Protein AF-A0A7Y2VF88-F1 (afdb_monomer)

Solvent-accessible surface area (backbone atoms only — not comparable to full-atom values): 6539 Å² total; per-residue (Å²): 111,72,71,60,54,55,55,56,64,64,65,70,68,70,74,79,73,72,80,90,73,74,53,74,68,56,45,34,52,52,46,39,52,53,42,48,50,38,60,70,52,51,50,52,51,56,31,62,76,68,72,48,50,68,47,76,49,72,28,29,46,99,56,60,44,84,65,52,74,71,74,48,55,59,90,53,89,69,55,66,69,46,37,32,42,39,38,39,49,40,78,93,76,73,43,74,51,79,46,70,57,46,96,59,89,73,129

Mean predicted aligned error: 8.45 Å

Nearest PDB structures (foldseek):
  3a75-assembly1_B  TM=6.907E-01  e=8.736E-01  Bacillus subtilis
  2v36-assembly1_B  TM=5.778E-01  e=1.201E+00  Bacillus subtilis
  8hci-assembly2_A  TM=5.011E-01  e=5.890E+00  Pseudomonas syringae pv. maculicola str. ES4326
  6f6w-assembly1_C  TM=4.160E-01  e=5.890E+00  Mycolicibacterium smegmatis MC2 155
  1ov3-assembly1_B  TM=2.920E-01  e=5.187E+00  Homo sapiens

Secondary structure (DSSP, 8-state):
-HHHHHHHHHHTT-------PPPHHHHHHHHHHHHHHIIIIIHHHHHHHHT-SEEEEEEETTB--TTGGGSS-TT--S--SEEEEEEEEETTTTEEEEEEESSS---

Radius of gyration: 23.27 Å; Cα contacts (8 Å, |Δi|>4): 110; chains: 1; bounding box: 39×53×69 Å

pLDDT: mean 86.16, std 14.07, range [54.69, 98.19]

Foldseek 3Di:
DVVVVVVVVVVVPPPPPDPDDDDLVVVLVVLVVQLVCCQLPVVLVVCVVVVPFKDKAKAAFVGGDPCVVSNARSVDPTDDGIWIWMWGADPVVRDIDIDIDDPDDGD

Sequence (107 aa):
MKKLFFVFMIGSSFMLKSQHVLSEEERARVVDEILDERFTEVLPGIMDETQIDMWILISREYNEDPVLRSMLPATWLNARRRTILVFYRDAGKDTLERLAVARYNVG

Structure (mmCIF, N/CA/C/O backbone):
data_AF-A0A7Y2VF88-F1
#
_entry.id   AF-A0A7Y2VF88-F1
#
loop_
_atom_site.group_PDB
_atom_site.id
_atom_site.type_symbol
_atom_site.label_atom_id
_atom_site.label_alt_id
_atom_site.label_comp_id
_atom_site.label_asym_id
_atom_site.label_entity_id
_atom_site.label_seq_id
_atom_site.pdbx_PDB_ins_code
_atom_site.Cartn_x
_atom_site.Cartn_y
_atom_site.Cartn_z
_atom_site.occupancy
_atom_site.B_iso_or_equiv
_atom_site.auth_seq_id
_atom_site.auth_comp_id
_atom_site.auth_asym_id
_atom_site.auth_atom_id
_atom_site.pdbx_PDB_model_num
ATOM 1 N N . MET A 1 1 ? 20.722 35.251 -50.399 1.00 55.47 1 MET A N 1
ATOM 2 C CA . MET A 1 1 ? 20.430 33.815 -50.172 1.00 55.47 1 MET A CA 1
ATOM 3 C C . MET A 1 1 ? 21.449 33.117 -49.263 1.00 55.47 1 MET A C 1
ATOM 5 O O . MET A 1 1 ? 21.024 32.482 -48.313 1.00 55.47 1 MET A O 1
ATOM 9 N N . LYS A 1 2 ? 22.771 33.293 -49.444 1.00 54.69 2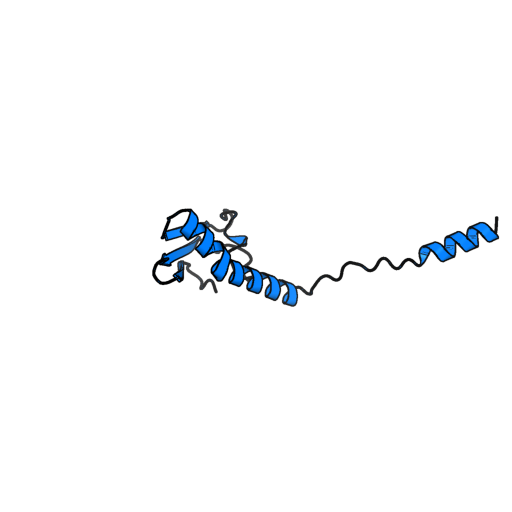 LYS A N 1
ATOM 10 C CA . LYS A 1 2 ? 23.804 32.654 -48.587 1.00 54.69 2 LYS A CA 1
ATOM 11 C C . LYS A 1 2 ? 23.765 33.057 -47.096 1.00 54.69 2 LYS A C 1
ATOM 13 O O . LYS A 1 2 ? 23.965 32.212 -46.236 1.00 54.69 2 LYS A O 1
ATOM 18 N N . LYS A 1 3 ? 23.443 34.322 -46.780 1.00 55.00 3 LYS A N 1
ATOM 19 C CA . LYS A 1 3 ? 23.305 34.801 -45.386 1.00 55.00 3 LYS A CA 1
ATOM 20 C C . LYS A 1 3 ? 22.087 34.215 -44.655 1.00 55.00 3 LYS A C 1
ATOM 22 O O . LYS A 1 3 ? 22.153 34.009 -43.454 1.00 55.00 3 LYS A O 1
ATOM 27 N N . LEU A 1 4 ? 21.010 33.902 -45.382 1.00 57.31 4 LEU A N 1
ATOM 28 C CA . LEU A 1 4 ? 19.797 33.298 -44.813 1.00 57.31 4 LEU A CA 1
ATOM 29 C C . LEU A 1 4 ? 20.024 31.816 -44.465 1.00 57.31 4 LEU A C 1
ATOM 31 O O . LEU A 1 4 ? 19.553 31.339 -43.441 1.00 57.31 4 LEU A O 1
ATOM 35 N N . PHE A 1 5 ? 20.832 31.123 -45.275 1.00 57.47 5 PHE A N 1
ATOM 36 C CA . PHE A 1 5 ? 21.262 29.746 -45.020 1.00 57.47 5 PHE A CA 1
ATOM 37 C C . PHE A 1 5 ? 22.131 29.632 -43.755 1.00 57.47 5 PHE A C 1
ATOM 39 O O . PHE A 1 5 ? 22.001 28.684 -42.989 1.00 57.47 5 PHE A O 1
ATOM 46 N N . PHE A 1 6 ? 22.973 30.639 -43.496 1.00 56.91 6 PHE A N 1
ATOM 47 C CA . PHE A 1 6 ? 23.834 30.680 -42.311 1.00 56.91 6 PHE A CA 1
ATOM 48 C C . PHE A 1 6 ? 23.044 30.903 -41.009 1.00 56.91 6 PHE A C 1
ATOM 50 O O . PHE A 1 6 ? 23.368 30.314 -39.985 1.00 56.91 6 PHE A O 1
ATOM 57 N N . VAL A 1 7 ? 21.966 31.696 -41.056 1.00 59.88 7 VAL A N 1
ATOM 58 C CA . VAL A 1 7 ? 21.054 31.893 -39.912 1.00 59.88 7 VAL A CA 1
ATOM 59 C C . VAL A 1 7 ? 20.259 30.617 -39.610 1.00 59.88 7 VAL A C 1
ATOM 61 O O . VAL A 1 7 ? 20.079 30.273 -38.445 1.00 59.88 7 VAL A O 1
ATOM 64 N N . PHE A 1 8 ? 19.856 29.867 -40.641 1.00 57.28 8 PHE A N 1
ATOM 65 C CA . PHE A 1 8 ? 19.166 28.585 -40.466 1.00 57.28 8 PHE A CA 1
ATOM 66 C C . PHE A 1 8 ? 20.065 27.517 -39.814 1.00 57.28 8 PHE A C 1
ATOM 68 O O . PHE A 1 8 ? 19.588 26.738 -38.995 1.00 57.28 8 PHE A O 1
ATOM 75 N N . MET A 1 9 ? 21.375 27.523 -40.097 1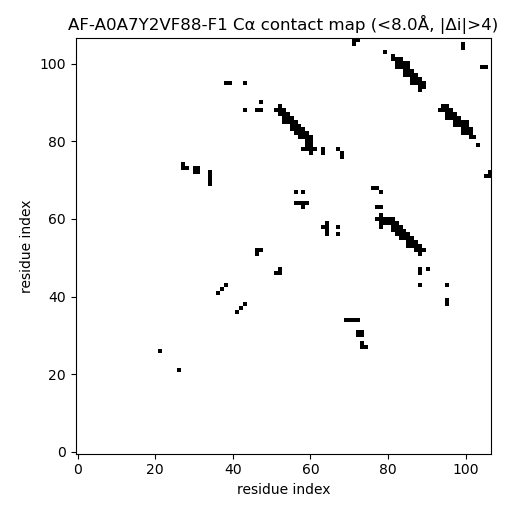.00 58.03 9 MET A N 1
ATOM 76 C CA . MET A 1 9 ? 22.321 26.556 -39.519 1.00 58.03 9 MET A CA 1
ATOM 77 C C . MET A 1 9 ? 22.682 26.815 -38.046 1.00 58.03 9 MET A C 1
ATOM 79 O O . MET A 1 9 ? 23.084 25.893 -37.341 1.00 58.03 9 MET A O 1
ATOM 83 N N . ILE A 1 10 ? 22.534 28.053 -37.565 1.00 58.97 10 ILE A N 1
ATOM 84 C CA . ILE A 1 10 ? 22.779 28.410 -36.155 1.00 58.97 10 ILE A CA 1
ATOM 85 C C . ILE A 1 10 ? 21.550 28.078 -35.284 1.00 58.97 10 ILE A C 1
ATOM 87 O O . ILE A 1 10 ? 21.694 27.774 -34.102 1.00 58.97 10 ILE A O 1
ATOM 91 N N . GLY A 1 11 ? 20.344 28.061 -35.868 1.00 58.41 11 GLY A N 1
ATOM 92 C CA . GLY A 1 11 ? 19.094 27.735 -35.166 1.00 58.41 11 GLY A CA 1
ATOM 93 C C . GLY A 1 11 ? 18.893 26.247 -34.843 1.00 58.41 11 GLY A C 1
ATOM 94 O O . GLY A 1 11 ? 18.118 25.921 -33.949 1.00 58.41 11 GLY A O 1
ATOM 95 N N . SER A 1 12 ? 19.606 25.340 -35.517 1.00 57.44 12 SER A N 1
ATOM 96 C CA . SER A 1 12 ? 19.500 23.884 -35.317 1.00 57.44 12 SER A CA 1
ATOM 97 C C . SER A 1 12 ? 20.271 23.338 -34.106 1.00 57.44 12 SER A C 1
A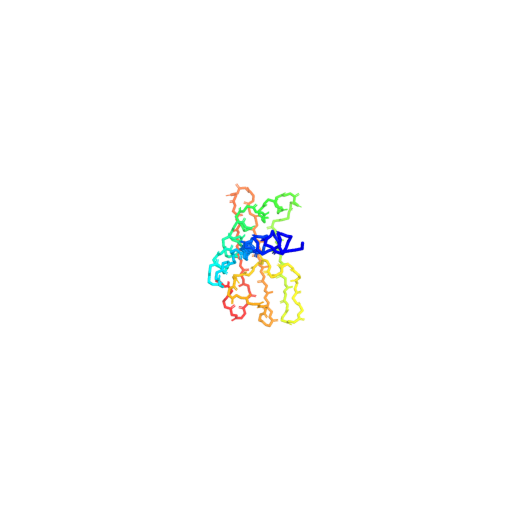TOM 99 O O . SER A 1 12 ? 20.154 22.156 -33.796 1.00 57.44 12 SER A O 1
ATOM 101 N N . SER A 1 13 ? 21.034 24.179 -33.400 1.00 57.91 13 SER A N 1
ATOM 102 C CA . SER A 1 13 ? 21.844 23.771 -32.239 1.00 57.91 13 SER A CA 1
ATOM 103 C C . SER A 1 13 ? 21.130 23.917 -30.893 1.00 57.91 13 SER A C 1
ATOM 105 O O . SER A 1 13 ? 21.770 23.783 -29.848 1.00 57.91 13 SER A O 1
ATOM 107 N N . PHE A 1 14 ? 19.814 24.158 -30.879 1.00 62.53 14 PHE A N 1
ATOM 108 C CA . PHE A 1 14 ? 19.025 23.895 -29.678 1.00 62.53 14 PHE A CA 1
ATOM 109 C C . PHE A 1 14 ? 19.062 22.389 -29.423 1.00 62.53 14 PHE A C 1
ATOM 111 O O . PHE A 1 14 ? 18.274 21.625 -29.975 1.00 62.53 14 PHE A O 1
ATOM 118 N N . MET A 1 15 ? 20.026 21.957 -28.608 1.00 63.59 15 MET A N 1
ATOM 119 C CA . MET A 1 15 ? 20.046 20.614 -28.057 1.00 63.59 15 MET A CA 1
ATOM 120 C C . MET A 1 15 ? 18.736 20.411 -27.307 1.00 63.59 15 MET A C 1
ATOM 122 O O . MET A 1 15 ? 18.555 20.918 -26.200 1.00 63.59 15 MET A O 1
ATOM 126 N N . LEU A 1 16 ? 17.817 19.680 -27.932 1.00 66.25 16 LEU A N 1
ATOM 127 C CA . LEU A 1 16 ? 16.690 19.067 -27.256 1.00 66.25 16 LEU A CA 1
ATOM 128 C C . LEU A 1 16 ? 17.295 18.120 -26.221 1.00 66.25 16 LEU A C 1
ATOM 130 O O . LEU A 1 16 ? 17.670 16.992 -26.534 1.00 66.25 16 LEU A O 1
ATOM 134 N N . LYS A 1 17 ? 17.477 18.604 -24.991 1.00 67.75 17 LYS A N 1
ATOM 135 C CA . LYS A 1 17 ? 17.787 17.728 -23.869 1.00 67.75 17 LYS A CA 1
ATOM 136 C C . LYS A 1 17 ? 16.561 16.845 -23.690 1.00 67.75 17 LYS A C 1
ATOM 138 O O . LYS A 1 17 ? 15.491 17.351 -23.358 1.00 67.75 17 LYS A O 1
ATOM 143 N N . SER A 1 18 ? 16.702 15.550 -23.961 1.00 73.19 18 SER A N 1
ATOM 144 C CA . SER A 1 18 ? 15.681 14.587 -23.562 1.00 73.19 18 SER A CA 1
ATOM 145 C C . SER A 1 18 ? 15.446 14.740 -22.063 1.00 73.19 18 SER A C 1
ATOM 147 O O . SER A 1 18 ? 16.385 15.028 -21.312 1.00 73.19 18 SER A O 1
ATOM 149 N N . GLN A 1 19 ? 14.204 14.560 -21.625 1.00 78.75 19 GLN A N 1
ATOM 150 C CA . GLN A 1 19 ? 13.904 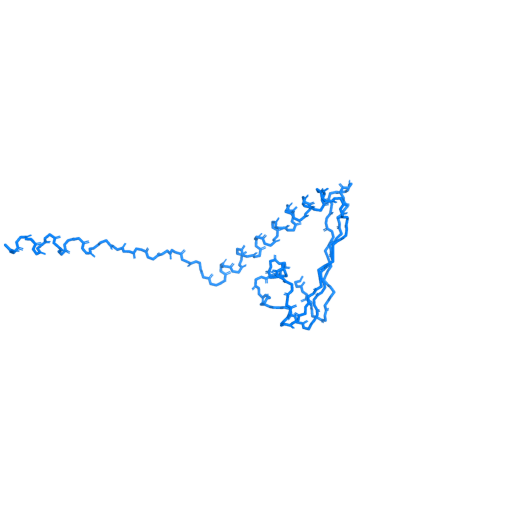14.568 -20.203 1.00 78.75 19 GLN A CA 1
ATOM 151 C C . GLN A 1 19 ? 14.797 13.539 -19.504 1.00 78.75 19 GLN A C 1
ATOM 153 O O . GLN A 1 19 ? 14.985 12.431 -20.009 1.00 78.75 19 GLN A O 1
ATOM 158 N N . HIS A 1 20 ? 15.408 13.934 -18.390 1.00 84.56 20 HIS A N 1
ATOM 159 C CA . HIS A 1 20 ? 16.184 13.007 -17.582 1.00 84.56 20 HIS A CA 1
ATOM 160 C C . HIS A 1 20 ? 15.205 12.003 -16.970 1.00 84.56 20 HIS A C 1
ATOM 162 O O . HIS A 1 20 ? 14.407 12.359 -16.105 1.00 84.56 20 HIS A O 1
ATOM 168 N N . VAL A 1 21 ? 15.209 10.780 -17.498 1.00 89.31 21 VAL A N 1
ATOM 169 C CA . VAL A 1 21 ? 14.425 9.662 -16.977 1.00 89.31 21 VAL A CA 1
ATOM 170 C C . VAL A 1 21 ? 15.343 8.860 -16.068 1.00 89.31 21 VAL A C 1
ATOM 172 O O . VAL A 1 21 ? 16.460 8.525 -16.461 1.00 89.31 21 VAL A O 1
ATOM 175 N N . LEU A 1 22 ? 14.866 8.594 -14.856 1.00 93.88 22 LEU A N 1
ATOM 176 C CA . LEU A 1 22 ? 15.546 7.747 -13.881 1.00 93.88 22 LEU A CA 1
ATOM 177 C C . LEU A 1 22 ? 15.783 6.341 -14.451 1.00 93.88 22 LEU A C 1
ATOM 179 O O . LEU A 1 22 ? 14.979 5.848 -15.247 1.00 93.88 22 LEU A O 1
ATOM 183 N N . SER A 1 23 ? 16.855 5.680 -14.015 1.00 95.12 23 SER A N 1
ATOM 184 C CA . SER A 1 23 ? 17.064 4.256 -14.303 1.00 95.12 23 SER A CA 1
ATOM 185 C C . SER A 1 23 ? 15.938 3.399 -13.709 1.00 95.12 23 SER A C 1
ATOM 187 O O . SER A 1 23 ? 15.266 3.817 -12.768 1.00 95.12 23 SER A O 1
ATOM 189 N N . GLU A 1 24 ? 15.719 2.183 -14.217 1.00 94.06 24 GLU A N 1
ATOM 190 C CA . GLU A 1 24 ? 14.655 1.307 -13.692 1.00 94.06 24 GLU A CA 1
ATOM 191 C C . GLU A 1 24 ? 14.816 1.009 -12.191 1.00 94.06 24 GLU A C 1
ATOM 193 O O . GLU A 1 24 ? 13.822 0.938 -11.473 1.00 94.06 24 GLU A O 1
ATOM 198 N N . GLU A 1 25 ? 16.055 0.913 -11.699 1.00 94.25 25 GLU A N 1
ATOM 199 C CA . GLU A 1 25 ? 16.351 0.734 -10.271 1.00 94.25 25 GLU A CA 1
ATOM 200 C C . GLU A 1 25 ? 15.945 1.963 -9.446 1.00 94.25 25 GLU A C 1
ATOM 202 O O . GLU A 1 25 ? 15.274 1.844 -8.421 1.00 94.25 25 GLU A O 1
ATOM 207 N N . GLU A 1 26 ? 16.285 3.167 -9.914 1.00 95.94 26 GLU A N 1
ATOM 208 C CA . GLU A 1 26 ? 15.887 4.412 -9.250 1.00 95.94 26 GLU A CA 1
ATOM 209 C C . GLU A 1 26 ? 14.373 4.629 -9.308 1.00 95.94 26 GLU A C 1
ATOM 211 O O . GLU A 1 26 ? 13.784 5.109 -8.342 1.00 95.94 26 GLU A O 1
ATOM 216 N N . ARG A 1 27 ? 13.725 4.248 -10.413 1.00 94.44 27 ARG A N 1
ATOM 217 C CA . ARG A 1 27 ? 12.263 4.293 -10.541 1.00 94.44 27 ARG A CA 1
ATOM 218 C C . ARG A 1 27 ? 11.595 3.346 -9.553 1.00 94.44 27 ARG A C 1
ATOM 220 O O . ARG A 1 27 ? 10.603 3.736 -8.948 1.00 94.44 27 ARG A O 1
ATOM 227 N N . ALA A 1 28 ? 12.134 2.140 -9.373 1.00 94.69 28 ALA A N 1
ATOM 228 C CA . ALA A 1 28 ? 11.617 1.186 -8.400 1.00 94.69 28 ALA A CA 1
ATOM 229 C C . ALA A 1 28 ? 11.685 1.747 -6.973 1.00 94.69 28 ALA A C 1
ATOM 231 O O . ALA A 1 28 ? 10.686 1.717 -6.262 1.00 94.69 28 ALA A O 1
ATOM 232 N N . ARG A 1 29 ? 12.815 2.370 -6.608 1.00 96.19 29 ARG A N 1
ATOM 233 C CA . ARG A 1 29 ? 12.966 3.062 -5.320 1.00 96.19 29 ARG A CA 1
ATOM 234 C C . ARG A 1 29 ? 11.904 4.145 -5.115 1.00 96.19 29 ARG A C 1
ATOM 236 O O . ARG A 1 29 ? 11.271 4.173 -4.070 1.00 96.19 29 ARG A O 1
ATOM 243 N N . VAL A 1 30 ? 11.676 5.001 -6.114 1.00 96.00 30 VAL A N 1
ATOM 244 C CA . VAL A 1 30 ? 10.654 6.064 -6.034 1.00 96.00 30 VAL A CA 1
ATOM 245 C C . VAL A 1 30 ? 9.244 5.483 -5.884 1.00 96.00 30 VAL A C 1
ATOM 247 O O . VAL A 1 30 ? 8.429 6.027 -5.147 1.00 96.00 30 VAL A O 1
ATOM 250 N N . VAL A 1 31 ? 8.932 4.378 -6.568 1.00 95.00 31 VAL A N 1
ATOM 251 C CA . VAL A 1 31 ? 7.632 3.703 -6.425 1.00 95.00 31 VAL A CA 1
ATOM 252 C C . VAL A 1 31 ? 7.441 3.160 -5.008 1.00 95.00 31 VAL A C 1
ATOM 254 O O . VAL A 1 31 ? 6.359 3.331 -4.452 1.00 95.00 31 VAL A O 1
ATOM 257 N N . ASP A 1 32 ? 8.472 2.554 -4.419 1.00 95.44 32 ASP A N 1
ATOM 258 C CA . ASP A 1 32 ? 8.412 2.040 -3.048 1.00 95.44 32 ASP A CA 1
ATOM 259 C C . ASP A 1 32 ? 8.312 3.177 -2.009 1.00 95.44 32 ASP A C 1
ATOM 261 O O . ASP A 1 32 ? 7.555 3.050 -1.050 1.00 95.44 32 ASP A O 1
ATOM 265 N N . GLU A 1 33 ? 8.986 4.314 -2.227 1.00 96.75 33 GLU A N 1
ATOM 266 C CA . GLU A 1 33 ? 8.836 5.531 -1.403 1.00 96.75 33 GLU A CA 1
ATOM 267 C C . GLU A 1 33 ? 7.385 6.059 -1.448 1.00 96.75 33 GLU A C 1
ATOM 269 O O . GLU A 1 33 ? 6.773 6.299 -0.410 1.00 96.75 33 GLU A O 1
ATOM 274 N N . ILE A 1 34 ? 6.781 6.145 -2.641 1.00 96.69 34 ILE A N 1
ATOM 275 C CA . ILE A 1 34 ? 5.371 6.551 -2.807 1.00 96.69 34 ILE A CA 1
ATOM 276 C C . ILE A 1 34 ? 4.411 5.544 -2.157 1.00 96.69 34 ILE A C 1
ATOM 278 O O . ILE A 1 34 ? 3.353 5.921 -1.645 1.00 96.69 34 ILE A O 1
ATOM 282 N N . LEU A 1 35 ? 4.726 4.250 -2.228 1.00 95.81 35 LEU A N 1
ATOM 283 C CA . LEU A 1 35 ? 3.928 3.206 -1.594 1.00 95.81 35 LEU A CA 1
ATOM 284 C C . LEU A 1 35 ? 3.943 3.353 -0.068 1.00 95.81 35 LEU A C 1
ATOM 286 O O . LEU A 1 35 ? 2.898 3.184 0.560 1.00 95.81 35 LEU A O 1
ATOM 290 N N . ASP A 1 36 ? 5.097 3.684 0.514 1.00 96.00 36 ASP A N 1
ATOM 291 C CA . ASP A 1 36 ? 5.220 3.937 1.948 1.00 96.00 36 ASP A CA 1
ATOM 292 C C . ASP A 1 36 ? 4.371 5.141 2.371 1.00 96.00 36 ASP A C 1
ATOM 294 O O . ASP A 1 36 ? 3.474 4.975 3.196 1.00 96.00 36 ASP A O 1
ATOM 298 N N . GLU A 1 37 ? 4.528 6.292 1.702 1.00 96.94 37 GLU A N 1
ATOM 299 C CA . GLU A 1 37 ? 3.706 7.495 1.933 1.00 96.94 37 GLU A CA 1
ATOM 300 C C . GLU A 1 37 ? 2.201 7.209 1.816 1.00 96.94 37 GLU A C 1
ATOM 302 O O . GLU A 1 37 ? 1.373 7.723 2.572 1.00 96.94 37 GLU A O 1
ATOM 307 N N . ARG A 1 38 ? 1.809 6.350 0.869 1.00 95.94 38 ARG A N 1
ATOM 308 C CA . ARG A 1 38 ? 0.408 5.951 0.710 1.00 95.94 38 ARG A CA 1
ATOM 309 C C . ARG A 1 38 ? -0.112 5.207 1.936 1.00 95.94 38 ARG A C 1
ATOM 311 O O . ARG A 1 38 ? -1.272 5.396 2.293 1.00 95.94 38 ARG A O 1
ATOM 318 N N . PHE A 1 39 ? 0.696 4.348 2.546 1.00 95.81 39 PHE A N 1
ATOM 319 C CA . PHE A 1 39 ? 0.293 3.577 3.719 1.00 95.81 39 PHE A CA 1
ATOM 320 C C . PHE A 1 39 ? 0.425 4.348 5.031 1.00 95.81 39 PHE A C 1
ATOM 322 O O . PHE A 1 39 ? -0.299 4.023 5.968 1.00 95.81 39 PHE A O 1
ATOM 329 N N . THR A 1 40 ? 1.310 5.338 5.111 1.00 96.31 40 THR A N 1
ATOM 330 C CA . THR A 1 40 ? 1.513 6.138 6.325 1.00 96.31 40 THR A CA 1
ATOM 331 C C . THR A 1 40 ? 0.602 7.359 6.389 1.00 96.31 40 THR A C 1
ATOM 333 O O . THR A 1 40 ? 0.105 7.668 7.464 1.00 96.31 40 THR A O 1
ATOM 336 N N . GLU A 1 41 ? 0.304 7.995 5.254 1.00 95.88 41 GLU A N 1
ATOM 337 C CA . GLU A 1 41 ? -0.453 9.253 5.221 1.00 95.88 41 GLU A CA 1
ATOM 338 C C . GLU A 1 41 ? -1.830 9.084 4.563 1.00 95.88 41 GLU A C 1
ATOM 340 O O . GLU A 1 41 ? -2.870 9.384 5.150 1.00 95.88 41 GLU A O 1
ATOM 345 N N . VAL A 1 42 ? -1.861 8.576 3.325 1.00 96.94 42 VAL A N 1
ATOM 346 C CA . VAL A 1 42 ? -3.072 8.639 2.486 1.00 96.94 42 VAL A CA 1
ATOM 347 C C . VAL A 1 42 ? -4.145 7.655 2.943 1.00 96.94 42 VAL A C 1
ATOM 349 O O . VAL A 1 42 ? -5.303 8.033 3.112 1.00 96.94 42 VAL A O 1
ATOM 352 N N . LEU A 1 43 ? -3.785 6.379 3.101 1.00 96.94 43 LEU A N 1
ATOM 353 C CA . LEU A 1 43 ? -4.729 5.319 3.444 1.00 96.94 43 LEU A CA 1
ATOM 354 C C . LEU A 1 43 ? -5.344 5.517 4.843 1.00 96.94 43 LEU A C 1
ATOM 356 O O . LEU A 1 43 ? -6.566 5.418 4.945 1.00 96.94 43 LEU A O 1
ATOM 360 N N . PRO A 1 44 ? -4.577 5.848 5.901 1.00 97.75 44 PRO A N 1
ATOM 361 C CA . PRO A 1 44 ? -5.164 6.179 7.198 1.00 97.75 44 PRO A CA 1
ATOM 362 C C . PRO A 1 44 ? -6.155 7.343 7.119 1.00 97.75 44 PRO A C 1
ATOM 364 O O . PRO A 1 44 ? -7.268 7.215 7.623 1.00 97.75 44 PRO A O 1
ATOM 367 N N . GLY A 1 45 ? -5.805 8.423 6.407 1.00 97.69 45 GLY A N 1
ATOM 368 C CA . GLY A 1 45 ? -6.678 9.589 6.254 1.00 97.69 45 GLY A CA 1
ATOM 369 C C . GLY A 1 45 ? -8.028 9.249 5.618 1.00 97.69 45 GLY A C 1
ATOM 370 O O . GLY A 1 45 ? -9.074 9.602 6.159 1.00 97.69 45 GLY A O 1
ATOM 371 N N . ILE A 1 46 ? -8.037 8.488 4.517 1.00 97.38 46 ILE A N 1
ATOM 372 C CA . ILE A 1 46 ? -9.303 8.084 3.875 1.00 97.38 46 ILE A CA 1
ATOM 373 C C . ILE A 1 46 ? -10.099 7.074 4.719 1.00 97.38 46 ILE A C 1
ATOM 375 O O . ILE A 1 46 ? -11.331 7.063 4.668 1.00 97.38 46 ILE A O 1
ATOM 379 N N . MET A 1 47 ? -9.434 6.217 5.499 1.00 98.00 47 MET A N 1
ATOM 380 C CA . MET A 1 47 ? -10.118 5.295 6.415 1.00 98.00 47 MET A CA 1
ATOM 381 C C . MET A 1 47 ? -10.802 6.063 7.554 1.00 98.00 47 MET A C 1
ATOM 383 O O . MET A 1 47 ? -11.960 5.778 7.863 1.00 98.00 47 MET A O 1
ATOM 387 N N . ASP A 1 48 ? -10.137 7.087 8.096 1.00 97.69 48 ASP A N 1
ATOM 388 C CA . ASP A 1 48 ? -10.690 7.965 9.131 1.00 97.69 48 ASP A CA 1
ATOM 389 C C . ASP A 1 48 ? -11.884 8.781 8.600 1.00 97.69 48 ASP A C 1
ATOM 391 O O . ASP A 1 48 ? -12.927 8.850 9.252 1.00 97.69 48 ASP A O 1
ATOM 395 N N . GLU A 1 49 ? 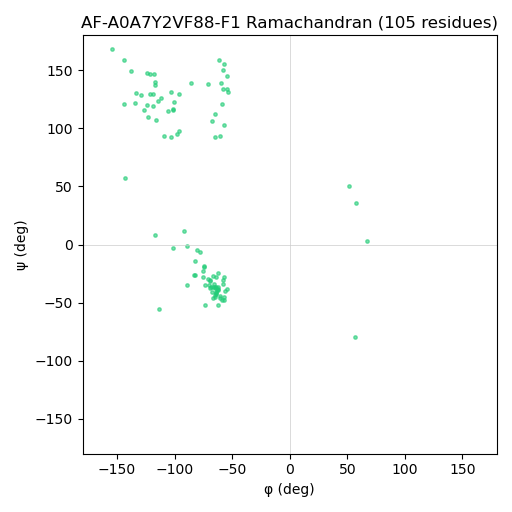-11.782 9.340 7.387 1.00 98.19 49 GLU A N 1
ATOM 396 C CA . GLU A 1 49 ? -12.876 10.080 6.734 1.00 98.19 49 GLU A CA 1
ATOM 397 C C . GLU A 1 49 ? -14.112 9.210 6.473 1.00 98.19 49 GLU A C 1
ATOM 399 O O . GLU A 1 49 ? -15.248 9.665 6.621 1.00 98.19 49 GLU A O 1
ATOM 404 N N . THR A 1 50 ? -13.902 7.954 6.071 1.00 97.88 50 THR A N 1
ATOM 405 C CA . THR A 1 50 ? -14.996 7.019 5.762 1.00 97.88 50 THR A CA 1
ATOM 406 C C . THR A 1 50 ? -15.580 6.341 6.997 1.00 97.88 50 THR A C 1
ATOM 408 O O . THR A 1 50 ? -16.663 5.765 6.902 1.00 97.88 5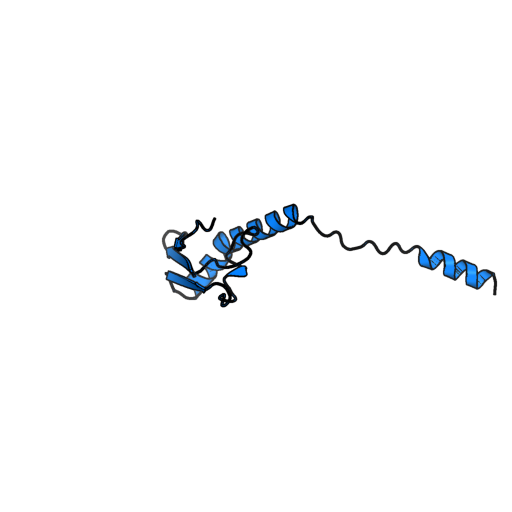0 THR A O 1
ATOM 411 N N . GLN A 1 51 ? -14.900 6.423 8.146 1.00 97.44 51 GLN A N 1
ATOM 412 C CA . GLN A 1 51 ? -15.261 5.732 9.388 1.00 97.44 51 GLN A CA 1
ATOM 413 C C . GLN A 1 51 ? -15.350 4.205 9.211 1.00 97.44 51 GLN A C 1
ATOM 415 O O . GLN A 1 51 ? -16.219 3.546 9.786 1.00 97.44 51 GLN A O 1
ATOM 420 N N . ILE A 1 52 ? -14.475 3.642 8.370 1.00 97.94 52 ILE A N 1
ATOM 421 C CA . ILE A 1 52 ? -14.396 2.201 8.114 1.00 97.94 52 ILE A CA 1
ATOM 422 C C . ILE A 1 52 ? -13.041 1.692 8.597 1.00 97.94 52 ILE A C 1
ATOM 424 O O . ILE A 1 52 ? -12.020 1.870 7.933 1.00 97.94 52 ILE A O 1
ATOM 428 N N . ASP A 1 53 ? -13.067 0.969 9.713 1.00 97.38 53 ASP A N 1
ATOM 429 C CA . ASP A 1 53 ? -11.854 0.512 10.397 1.00 97.38 53 ASP A CA 1
ATOM 430 C C . ASP A 1 53 ? -11.153 -0.654 9.682 1.00 97.38 53 ASP A C 1
ATOM 432 O O . ASP A 1 53 ? -9.985 -0.926 9.941 1.00 97.38 53 ASP A O 1
ATOM 436 N N . MET A 1 54 ? -11.837 -1.375 8.782 1.00 98.00 54 MET A N 1
ATOM 437 C CA . MET A 1 54 ? -11.276 -2.549 8.104 1.00 98.00 54 MET A CA 1
ATOM 438 C C . MET A 1 54 ? -11.546 -2.552 6.605 1.00 98.00 54 MET A C 1
ATOM 440 O O . MET A 1 54 ? -12.696 -2.569 6.166 1.00 98.00 54 MET A O 1
ATOM 444 N N . TRP A 1 55 ? -10.475 -2.591 5.815 1.00 97.38 55 TRP A N 1
ATOM 445 C CA . TRP A 1 55 ? -10.536 -2.667 4.358 1.00 97.38 55 TRP A CA 1
ATOM 446 C C . TRP A 1 55 ? -9.914 -3.972 3.877 1.00 97.38 55 TRP A C 1
ATOM 448 O O . TRP A 1 55 ? -8.857 -4.393 4.347 1.00 97.38 55 TRP A O 1
ATOM 458 N N . ILE A 1 56 ? -10.574 -4.614 2.916 1.00 96.31 56 ILE A N 1
ATOM 459 C CA . ILE A 1 56 ? -10.113 -5.869 2.325 1.00 96.31 56 ILE A CA 1
ATOM 460 C C . ILE A 1 56 ? -10.069 -5.693 0.812 1.00 96.31 56 ILE A C 1
ATOM 462 O O . ILE A 1 56 ? -11.102 -5.526 0.167 1.00 96.31 56 ILE A O 1
ATOM 466 N N . LEU A 1 57 ? -8.870 -5.780 0.243 1.00 94.44 57 LEU A N 1
ATOM 467 C CA . LEU A 1 57 ? -8.653 -5.781 -1.196 1.00 94.44 57 LEU A CA 1
ATOM 468 C C . LEU A 1 57 ? -8.414 -7.214 -1.661 1.00 94.44 57 LEU A C 1
ATOM 470 O O . LEU A 1 57 ? -7.424 -7.832 -1.277 1.00 94.44 57 LEU A O 1
ATOM 474 N N . ILE A 1 58 ? -9.297 -7.741 -2.507 1.00 93.25 58 ILE A N 1
ATOM 475 C CA . ILE A 1 58 ? -9.185 -9.098 -3.050 1.00 93.25 58 ILE A CA 1
ATOM 476 C C . ILE A 1 58 ? -8.966 -9.004 -4.547 1.00 93.25 58 ILE A C 1
ATOM 478 O O . ILE A 1 58 ? -9.789 -8.459 -5.274 1.00 93.25 58 ILE A O 1
ATOM 482 N N . SER A 1 59 ? -7.882 -9.602 -5.018 1.00 92.25 59 SER A N 1
ATOM 483 C CA . SER A 1 59 ? -7.491 -9.529 -6.416 1.00 92.25 59 SER A CA 1
ATOM 484 C C . SER A 1 59 ? -7.014 -10.887 -6.925 1.00 92.25 59 SER A C 1
ATOM 486 O O . SER A 1 59 ? -6.509 -11.723 -6.164 1.00 92.25 59 SER A O 1
ATOM 488 N N . ARG A 1 60 ? -7.220 -11.142 -8.218 1.00 89.94 60 ARG A N 1
ATOM 489 C CA . ARG A 1 60 ? -6.855 -12.393 -8.889 1.00 89.94 60 ARG A CA 1
ATOM 490 C C . ARG A 1 60 ? -5.897 -12.090 -10.030 1.00 89.94 60 ARG A C 1
ATOM 492 O O . ARG A 1 60 ? -6.018 -11.067 -10.687 1.00 89.94 60 ARG A O 1
ATOM 499 N N . GLU A 1 61 ? -4.987 -13.016 -10.281 1.00 88.12 61 GLU A N 1
ATOM 500 C CA . GLU A 1 61 ? -4.139 -12.983 -11.474 1.00 88.12 61 GLU A CA 1
ATOM 501 C C . GLU A 1 61 ? -4.997 -12.877 -12.748 1.00 88.12 61 GLU A C 1
ATOM 503 O O . GLU A 1 61 ? -5.975 -13.619 -12.896 1.00 88.12 61 GLU A O 1
ATOM 508 N N . TYR A 1 62 ? -4.644 -11.937 -13.631 1.00 87.75 62 TYR A N 1
ATOM 509 C CA . TYR A 1 62 ? -5.348 -11.577 -14.875 1.00 87.75 62 TYR A CA 1
ATOM 510 C C . TYR A 1 62 ? -6.725 -10.927 -14.709 1.00 87.75 62 TYR A C 1
ATOM 512 O O . TYR A 1 62 ? -7.415 -10.671 -15.695 1.00 87.75 62 TYR A O 1
ATOM 520 N N . ASN A 1 63 ? -7.148 -10.684 -13.476 1.00 88.56 63 ASN A N 1
ATOM 521 C CA . ASN A 1 63 ? -8.355 -9.937 -13.163 1.00 88.56 63 ASN A CA 1
ATOM 522 C C . ASN A 1 63 ? -8.079 -9.113 -11.912 1.00 88.56 63 ASN A C 1
AT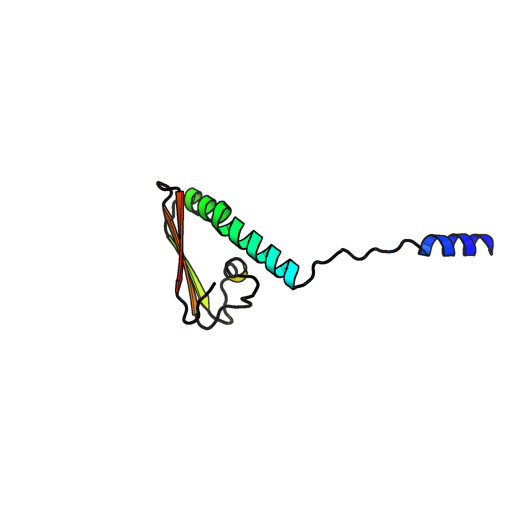OM 524 O O . ASN A 1 63 ? -8.712 -9.302 -10.863 1.00 88.56 63 ASN A O 1
ATOM 528 N N . GLU A 1 64 ? -7.037 -8.290 -12.014 1.00 87.75 64 GLU A N 1
ATOM 529 C CA . GLU A 1 64 ? -6.585 -7.496 -10.897 1.00 87.75 64 GLU A CA 1
ATOM 530 C C . GLU A 1 64 ? -7.583 -6.387 -10.589 1.00 87.75 64 GLU A C 1
ATOM 532 O O . GLU A 1 64 ? -8.075 -5.705 -11.490 1.00 87.75 64 GLU A O 1
ATOM 537 N N . ASP A 1 65 ? -7.837 -6.170 -9.301 1.00 92.00 65 ASP A N 1
ATOM 538 C CA . ASP A 1 65 ? -8.471 -4.931 -8.875 1.00 92.00 65 ASP A CA 1
ATOM 539 C C . ASP A 1 65 ? -7.605 -3.738 -9.338 1.00 92.00 65 ASP A C 1
ATOM 541 O O . ASP A 1 65 ? -6.377 -3.786 -9.165 1.00 92.00 65 ASP A O 1
ATOM 545 N N . PRO A 1 66 ? -8.191 -2.679 -9.931 1.00 90.06 66 PRO A N 1
ATOM 546 C CA . PRO A 1 66 ? -7.431 -1.534 -10.431 1.00 90.06 66 PRO A CA 1
ATOM 547 C C . PRO A 1 66 ? -6.571 -0.865 -9.351 1.00 90.06 66 PRO A C 1
ATOM 549 O O . PRO A 1 66 ? -5.516 -0.314 -9.669 1.00 90.06 66 PRO A O 1
ATOM 552 N N . VAL A 1 67 ? -6.974 -0.950 -8.081 1.00 91.81 67 VAL A N 1
ATOM 553 C CA . VAL A 1 67 ? -6.242 -0.377 -6.948 1.00 91.81 67 VAL A CA 1
ATOM 554 C C . VAL A 1 67 ? -5.005 -1.207 -6.603 1.00 91.81 67 VAL A C 1
ATOM 556 O O . VAL A 1 67 ? -4.007 -0.641 -6.153 1.00 91.81 67 VAL A O 1
ATOM 559 N N . LEU A 1 68 ? -4.997 -2.520 -6.876 1.00 91.38 68 LEU A N 1
ATOM 560 C CA . LEU A 1 68 ? -3.919 -3.419 -6.444 1.00 91.38 68 LEU A CA 1
ATOM 561 C C . LEU A 1 68 ? -2.539 -2.961 -6.927 1.00 91.38 68 LEU A C 1
ATOM 563 O O . LEU A 1 68 ? -1.580 -3.030 -6.167 1.00 91.38 68 LEU A O 1
ATOM 567 N N . ARG A 1 69 ? -2.425 -2.463 -8.162 1.00 88.31 69 ARG A N 1
ATOM 568 C CA . ARG A 1 69 ? -1.131 -2.039 -8.731 1.00 88.31 69 ARG A CA 1
ATOM 569 C C . ARG A 1 69 ? -0.474 -0.893 -7.961 1.00 88.31 69 ARG A C 1
ATOM 571 O O . ARG A 1 69 ? 0.737 -0.753 -8.024 1.00 88.31 69 ARG A O 1
ATOM 578 N N . SER A 1 70 ? -1.262 -0.092 -7.244 1.00 91.50 70 SER A N 1
ATOM 579 C CA . SER A 1 70 ? -0.760 0.981 -6.374 1.00 91.50 70 SER A CA 1
ATOM 580 C C . SER A 1 70 ? -0.466 0.542 -4.939 1.00 91.50 70 SER A C 1
ATOM 582 O O . SER A 1 70 ? -0.049 1.370 -4.137 1.00 91.50 70 SER A O 1
ATOM 584 N N . MET A 1 71 ? -0.708 -0.732 -4.619 1.00 92.31 71 MET A N 1
ATOM 585 C CA . MET A 1 71 ? -0.588 -1.307 -3.275 1.00 92.31 71 MET A CA 1
ATOM 586 C C . MET A 1 71 ? 0.494 -2.396 -3.200 1.00 92.31 71 MET A C 1
ATOM 588 O O . MET A 1 71 ? 0.574 -3.113 -2.204 1.00 92.31 71 MET A O 1
ATOM 592 N N . LEU A 1 72 ? 1.288 -2.565 -4.260 1.00 91.50 72 LEU A N 1
ATOM 593 C CA . LEU A 1 72 ? 2.346 -3.566 -4.350 1.00 91.50 72 LEU A CA 1
ATOM 594 C C . LEU A 1 72 ? 3.715 -2.893 -4.510 1.00 91.50 72 LEU A C 1
ATOM 596 O O . LEU A 1 72 ? 3.790 -1.859 -5.176 1.00 91.50 72 LEU A O 1
ATOM 600 N N . PRO A 1 73 ? 4.790 -3.492 -3.962 1.00 91.44 73 PRO A N 1
ATOM 601 C CA . PRO A 1 73 ? 6.153 -3.022 -4.191 1.00 91.44 73 PRO A CA 1
ATOM 602 C C . PRO A 1 73 ? 6.511 -2.990 -5.679 1.00 91.44 73 PRO A C 1
ATOM 604 O O . PRO A 1 73 ? 5.995 -3.779 -6.473 1.00 91.44 73 PRO A O 1
ATOM 607 N N . ALA A 1 74 ? 7.471 -2.155 -6.060 1.00 92.00 74 ALA A N 1
ATOM 608 C CA . ALA A 1 74 ? 7.871 -1.951 -7.451 1.00 92.00 74 ALA A CA 1
ATOM 609 C C . ALA A 1 74 ? 8.331 -3.233 -8.166 1.00 92.00 74 ALA A C 1
ATOM 611 O O . ALA A 1 74 ? 8.161 -3.392 -9.376 1.00 92.00 74 ALA A O 1
ATOM 612 N N . THR A 1 75 ? 8.903 -4.175 -7.417 1.00 87.62 75 THR A N 1
ATOM 613 C CA . THR A 1 75 ? 9.372 -5.467 -7.944 1.00 87.62 75 THR A CA 1
ATOM 614 C C . THR A 1 75 ? 8.239 -6.477 -8.178 1.00 87.62 75 THR A C 1
ATOM 616 O O . THR A 1 75 ? 8.460 -7.544 -8.758 1.00 87.62 75 THR A O 1
ATOM 619 N N . TRP A 1 76 ? 7.009 -6.149 -7.772 1.00 84.50 76 TRP A N 1
ATOM 620 C CA . TRP A 1 76 ? 5.828 -7.000 -7.874 1.00 84.50 76 TRP A CA 1
ATOM 621 C C . TRP A 1 76 ? 4.923 -6.572 -9.028 1.00 84.50 76 TRP A C 1
ATOM 623 O O . TRP A 1 76 ? 4.013 -5.766 -8.879 1.00 84.50 76 TRP A O 1
ATOM 633 N N . LEU A 1 77 ? 5.144 -7.178 -10.197 1.00 69.94 77 LEU A N 1
ATOM 634 C CA . LEU A 1 77 ? 4.451 -6.800 -11.433 1.00 69.94 77 LEU A CA 1
ATOM 635 C C . LEU A 1 77 ? 2.929 -7.044 -11.421 1.00 69.94 77 LEU A C 1
ATOM 637 O O . LEU A 1 77 ? 2.206 -6.248 -12.008 1.00 69.94 77 LEU A O 1
ATOM 641 N N . ASN A 1 78 ? 2.435 -8.135 -10.815 1.00 74.81 78 ASN A N 1
ATOM 642 C CA . ASN A 1 78 ? 1.010 -8.515 -10.825 1.00 74.81 78 ASN A CA 1
ATOM 643 C C . ASN A 1 78 ? 0.624 -9.381 -9.610 1.00 74.81 78 ASN A C 1
ATOM 645 O O . ASN A 1 78 ? 1.489 -9.931 -8.921 1.00 74.81 78 ASN A O 1
ATOM 649 N N . ALA A 1 79 ? -0.686 -9.577 -9.399 1.00 74.56 79 ALA A N 1
ATOM 650 C CA . ALA A 1 79 ? -1.187 -10.596 -8.478 1.00 74.56 79 ALA A CA 1
ATOM 651 C C . ALA A 1 79 ? -0.714 -11.991 -8.913 1.00 74.56 79 ALA A C 1
ATOM 653 O O . ALA A 1 79 ? -0.768 -12.335 -10.091 1.00 74.56 79 ALA A O 1
ATOM 654 N N . ARG A 1 80 ? -0.315 -12.839 -7.959 1.00 78.50 80 ARG A N 1
ATOM 655 C CA . ARG A 1 80 ? -0.048 -14.263 -8.222 1.00 78.50 80 ARG A CA 1
ATOM 656 C C . ARG A 1 80 ? -1.174 -15.108 -7.650 1.00 78.50 80 ARG A C 1
ATOM 658 O O . ARG A 1 80 ? -1.320 -15.194 -6.432 1.00 78.50 80 ARG A O 1
ATOM 665 N N . ARG A 1 81 ? -1.942 -15.789 -8.507 1.00 85.81 81 ARG A N 1
ATOM 666 C CA . ARG A 1 81 ? -3.176 -16.525 -8.174 1.00 85.81 81 ARG A CA 1
ATOM 667 C C . ARG A 1 81 ? -4.256 -15.679 -7.496 1.00 85.81 81 ARG A C 1
ATOM 669 O O . ARG A 1 81 ? -5.234 -15.317 -8.137 1.00 85.81 81 ARG A O 1
ATOM 676 N N . ARG A 1 82 ? -4.118 -15.433 -6.192 1.00 89.56 82 ARG A N 1
ATOM 677 C CA . ARG A 1 82 ? -5.031 -14.644 -5.362 1.00 89.56 82 ARG A CA 1
ATOM 678 C C . ARG A 1 82 ? -4.206 -13.880 -4.337 1.00 89.56 82 ARG A C 1
ATOM 680 O O . ARG A 1 82 ? -3.520 -14.505 -3.530 1.00 89.56 82 ARG A O 1
ATOM 687 N N . THR A 1 83 ? -4.324 -12.563 -4.373 1.00 89.25 83 THR A N 1
ATOM 688 C CA . THR A 1 83 ? -3.733 -11.658 -3.391 1.00 89.25 83 THR A CA 1
ATOM 689 C C . THR A 1 83 ? -4.869 -11.037 -2.600 1.00 89.25 83 THR A C 1
ATOM 691 O O . THR A 1 83 ? -5.805 -10.498 -3.194 1.00 89.25 83 THR A O 1
ATOM 694 N N . ILE A 1 84 ? -4.805 -11.146 -1.277 1.00 92.81 84 ILE A N 1
ATOM 695 C CA . ILE A 1 84 ? -5.721 -10.456 -0.374 1.00 92.81 84 ILE A CA 1
ATOM 696 C C . ILE A 1 84 ? -4.878 -9.537 0.498 1.00 92.81 84 ILE A C 1
ATOM 698 O O . ILE A 1 84 ? -4.001 -10.023 1.208 1.00 92.81 84 ILE A O 1
ATOM 702 N N . LEU A 1 85 ? -5.129 -8.235 0.428 1.00 94.19 85 LEU A N 1
ATOM 703 C CA . LEU A 1 85 ? -4.553 -7.264 1.352 1.00 94.19 85 LEU A CA 1
ATOM 704 C C . LEU A 1 85 ? -5.628 -6.882 2.363 1.00 94.19 85 LEU A C 1
ATOM 706 O O . LEU A 1 85 ? -6.763 -6.596 1.980 1.00 94.19 85 LEU A O 1
ATOM 710 N N . VAL A 1 86 ? -5.276 -6.913 3.641 1.00 96.44 86 VAL A N 1
ATOM 711 C CA . VAL A 1 86 ? -6.144 -6.527 4.750 1.00 96.44 86 VAL A CA 1
ATOM 712 C C . VAL A 1 86 ? -5.497 -5.354 5.459 1.00 96.44 86 VAL A C 1
ATOM 714 O O . VAL A 1 86 ? -4.319 -5.411 5.815 1.00 96.44 86 VAL A O 1
ATOM 717 N N . PHE A 1 87 ? -6.288 -4.311 5.659 1.00 97.25 87 PHE A N 1
ATOM 718 C CA . PHE A 1 87 ? -5.897 -3.101 6.357 1.00 97.25 87 PHE A CA 1
ATOM 719 C C . PHE A 1 87 ? -6.826 -2.912 7.544 1.00 97.25 87 PHE A C 1
ATOM 721 O O . PHE A 1 87 ? -8.046 -2.978 7.381 1.00 97.25 87 PHE A O 1
ATOM 728 N N . TYR A 1 88 ? -6.249 -2.693 8.718 1.00 98.00 88 TYR A N 1
ATOM 729 C CA . TYR A 1 88 ? -6.992 -2.389 9.930 1.00 98.00 88 TYR A CA 1
ATOM 730 C C . TYR A 1 88 ? -6.499 -1.068 10.519 1.00 98.00 88 TYR A C 1
ATOM 732 O O . TYR A 1 88 ? -5.316 -0.929 10.830 1.00 98.00 88 TYR A O 1
ATOM 740 N N . ARG A 1 89 ? -7.404 -0.096 10.633 1.00 98.06 89 ARG A N 1
ATOM 741 C CA . ARG A 1 89 ? -7.163 1.238 11.179 1.00 98.06 89 ARG A CA 1
ATOM 742 C C . ARG A 1 89 ? -7.674 1.288 12.612 1.00 98.06 89 ARG A C 1
ATOM 744 O O . ARG A 1 89 ? -8.854 1.077 12.863 1.00 98.06 89 ARG A O 1
ATOM 751 N N . ASP A 1 90 ? -6.785 1.620 13.541 1.00 97.62 90 ASP A N 1
ATOM 752 C CA . ASP A 1 90 ? -7.146 2.023 14.900 1.00 97.62 90 ASP A CA 1
ATOM 753 C C . ASP A 1 90 ? -6.855 3.521 15.026 1.00 97.62 90 ASP A C 1
ATOM 755 O O . ASP A 1 90 ? -5.723 3.925 15.306 1.00 97.62 90 ASP A O 1
ATOM 759 N N . ALA A 1 91 ? -7.880 4.343 14.780 1.00 94.94 91 ALA A N 1
ATOM 760 C CA . ALA A 1 91 ? -7.782 5.801 14.860 1.00 94.94 91 ALA A CA 1
ATOM 761 C C . ALA A 1 91 ? -7.470 6.292 16.286 1.00 94.94 91 ALA A C 1
ATOM 763 O O . ALA A 1 91 ? -6.841 7.331 16.462 1.00 94.94 91 ALA A O 1
ATOM 764 N N . GLY A 1 92 ? -7.864 5.536 17.319 1.00 96.12 92 GLY A N 1
ATOM 765 C CA . GLY A 1 92 ? -7.598 5.891 18.715 1.00 96.12 92 GLY A CA 1
ATOM 766 C C . GLY A 1 92 ? -6.127 5.745 19.105 1.00 96.12 92 GLY A C 1
ATOM 767 O O . GLY A 1 92 ? -5.649 6.472 19.977 1.00 96.12 92 GLY A O 1
ATOM 768 N N . LYS A 1 93 ? -5.406 4.820 18.463 1.00 97.06 93 LYS A N 1
ATOM 769 C CA . LYS A 1 93 ? -3.957 4.627 18.642 1.00 97.06 93 LYS A CA 1
ATOM 770 C C . LYS A 1 93 ? -3.108 5.225 17.522 1.00 97.06 93 LYS A C 1
ATOM 772 O O . LYS A 1 93 ? -1.888 5.139 17.606 1.00 97.06 93 LYS A O 1
ATOM 777 N N . ASP A 1 94 ? -3.745 5.788 16.500 1.00 95.81 94 ASP A N 1
ATOM 778 C CA . ASP A 1 94 ? -3.117 6.244 15.261 1.00 95.81 94 ASP A CA 1
ATOM 779 C C . ASP A 1 94 ? -2.232 5.168 14.605 1.00 95.81 94 ASP A C 1
ATOM 781 O O . ASP A 1 94 ? -1.068 5.377 14.272 1.00 95.81 94 ASP A O 1
ATOM 785 N N . THR A 1 95 ? -2.785 3.964 14.443 1.00 97.12 95 THR A N 1
ATOM 786 C CA . THR A 1 95 ? -2.056 2.835 13.839 1.00 97.12 95 THR A CA 1
ATOM 787 C C . THR A 1 95 ? -2.788 2.260 12.638 1.00 97.12 95 THR A C 1
ATOM 789 O O . THR A 1 95 ? -4.019 2.261 12.585 1.00 97.12 95 THR A O 1
ATOM 792 N N . LEU A 1 96 ? -2.014 1.769 11.668 1.00 97.50 96 LEU A N 1
ATOM 793 C CA . LEU A 1 96 ? -2.501 1.006 10.524 1.00 97.50 96 LEU A CA 1
ATOM 794 C C . LEU A 1 96 ? -1.791 -0.350 10.486 1.00 97.50 96 LEU A C 1
ATOM 796 O O . LEU A 1 96 ? -0.603 -0.445 10.171 1.00 97.50 96 LEU A O 1
ATOM 800 N N . GLU A 1 97 ? -2.531 -1.411 10.775 1.00 96.75 97 GLU A N 1
ATOM 801 C CA . GLU A 1 97 ? -2.056 -2.779 10.610 1.00 96.75 97 GLU A CA 1
ATOM 802 C C . GLU A 1 97 ? -2.298 -3.253 9.175 1.00 96.75 97 GLU A C 1
ATOM 804 O O . GLU A 1 97 ? -3.341 -2.987 8.571 1.00 96.75 97 GLU A O 1
ATOM 809 N N . ARG A 1 98 ? -1.314 -3.962 8.616 1.00 94.06 98 ARG A N 1
ATOM 810 C CA . ARG A 1 98 ? -1.301 -4.415 7.222 1.00 94.06 98 ARG A CA 1
ATOM 811 C C . ARG A 1 98 ? -0.991 -5.902 7.183 1.00 94.06 98 ARG A C 1
ATOM 813 O O . ARG A 1 98 ? 0.011 -6.336 7.747 1.00 94.06 98 ARG A O 1
ATOM 820 N N . LEU A 1 99 ? -1.819 -6.675 6.490 1.00 93.44 99 LEU A N 1
ATOM 821 C CA . LEU A 1 99 ? -1.617 -8.109 6.311 1.00 93.44 99 LEU A CA 1
ATOM 822 C C . LEU A 1 99 ? -1.825 -8.499 4.850 1.00 93.44 99 LEU A C 1
ATOM 824 O O . LEU A 1 99 ? -2.859 -8.203 4.255 1.00 93.44 99 LEU A O 1
ATOM 828 N N . ALA A 1 100 ? -0.870 -9.241 4.296 1.00 90.94 100 ALA A N 1
ATOM 829 C CA . ALA A 1 100 ? -1.022 -9.888 3.004 1.00 90.94 100 ALA A CA 1
ATOM 830 C C . ALA A 1 100 ? -1.326 -11.378 3.188 1.00 90.94 100 ALA A C 1
ATOM 832 O O . ALA A 1 100 ? -0.496 -12.152 3.664 1.00 90.94 100 ALA A O 1
ATOM 833 N N . VAL A 1 101 ? -2.515 -11.804 2.766 1.00 90.19 101 VAL A N 1
ATOM 834 C CA . VAL A 1 101 ? -2.885 -13.219 2.697 1.00 90.19 101 VAL A CA 1
ATOM 835 C C . VAL A 1 101 ? -2.691 -13.687 1.261 1.00 90.19 101 VAL A C 1
ATOM 837 O O . VAL A 1 101 ? -3.550 -13.524 0.390 1.00 90.19 101 VAL A O 1
ATOM 840 N N . ALA A 1 102 ? -1.524 -14.269 1.009 1.00 83.12 102 ALA A N 1
ATOM 841 C CA . ALA A 1 102 ? -1.159 -14.819 -0.285 1.00 83.12 102 ALA A CA 1
ATOM 842 C C . ALA A 1 102 ? -0.309 -16.082 -0.116 1.00 83.12 102 ALA A C 1
ATOM 844 O O . ALA A 1 102 ? 0.326 -16.311 0.909 1.00 83.12 102 ALA A O 1
ATOM 845 N N . ARG A 1 103 ? -0.280 -16.920 -1.159 1.00 78.56 103 ARG A N 1
ATOM 846 C CA . ARG A 1 103 ? 0.572 -18.122 -1.181 1.00 78.56 103 ARG A C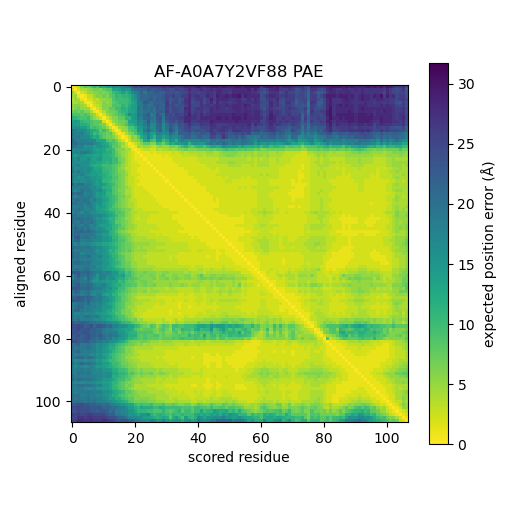A 1
ATOM 847 C C . ARG A 1 103 ? 2.068 -17.784 -1.199 1.00 78.56 103 ARG A C 1
ATOM 849 O O . ARG A 1 103 ? 2.880 -18.606 -0.789 1.00 78.56 103 ARG A O 1
ATOM 856 N N . TYR A 1 104 ? 2.419 -16.621 -1.735 1.00 76.31 104 TYR A N 1
ATOM 857 C CA . TYR A 1 104 ? 3.786 -16.120 -1.818 1.00 76.31 104 TYR A CA 1
ATOM 858 C C . TYR A 1 104 ? 3.864 -14.846 -0.991 1.00 76.31 104 TYR A C 1
ATOM 860 O O . TYR A 1 104 ? 2.919 -14.061 -1.033 1.00 76.31 104 TYR A O 1
ATOM 868 N N . ASN A 1 105 ? 4.960 -14.667 -0.255 1.00 66.50 105 ASN A N 1
ATOM 869 C CA . ASN A 1 105 ? 5.135 -13.507 0.610 1.00 66.50 105 ASN A CA 1
ATOM 870 C C . ASN A 1 105 ? 5.058 -12.223 -0.214 1.00 66.50 105 ASN A C 1
ATOM 872 O O . ASN A 1 105 ? 5.851 -12.101 -1.135 1.00 66.50 105 ASN A O 1
ATOM 876 N N . VAL A 1 106 ? 4.124 -11.325 0.090 1.00 66.38 106 VAL A N 1
ATOM 877 C CA . VAL A 1 106 ? 3.962 -10.041 -0.600 1.00 66.38 106 VAL A CA 1
ATOM 878 C C . VAL A 1 106 ? 4.687 -8.998 0.236 1.00 66.38 106 VAL A C 1
ATOM 880 O O . VAL A 1 106 ? 4.116 -8.536 1.217 1.00 66.38 106 VAL A O 1
ATOM 883 N N . GLY A 1 107 ? 5.927 -8.675 -0.144 1.00 56.25 107 GLY A N 1
ATOM 884 C CA . GLY A 1 107 ? 6.782 -7.758 0.621 1.00 56.25 107 GLY A CA 1
ATOM 885 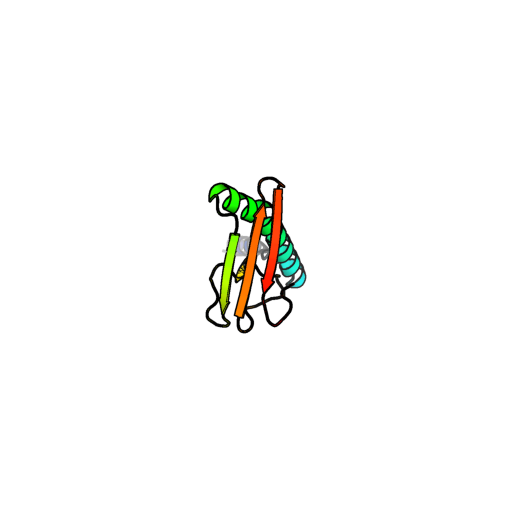C C . GLY A 1 107 ? 7.052 -8.266 2.029 1.00 56.25 107 GLY A C 1
ATOM 886 O O . GLY A 1 107 ? 6.571 -7.614 2.974 1.00 56.25 107 GLY A O 1
#